Protein AF-A0AAN5D363-F1 (afdb_monomer)

pLDDT: mean 82.33, std 14.92, range [42.84, 94.81]

Foldseek 3Di:
DFPDWADDPPDDFKIWTWDFDPPQRFIKIFIWGDDDPDIDTPDPDIDGPDDSPCQQVVDPDPVCSSVHGDPVVVDDDPDDDDPPPDDD

Sequence (88 aa):
QVTLLQTVVGAHDLFDVTVQLQPGGGIFQTFVRGSGDDFSVVVPDVTRVNKYGRSADCTSNNEIRPLCYCKSNLMPTSSPSSASKSTK

Organism: NCBI:txid1317129

Structure (mmCIF, N/CA/C/O backbone):
data_AF-A0AAN5D363-F1
#
_entry.id   AF-A0AAN5D363-F1
#
loop_
_atom_site.group_PDB
_atom_site.id
_atom_site.type_symbol
_atom_site.label_atom_id
_atom_site.label_alt_id
_atom_site.label_comp_id
_atom_site.label_asym_id
_atom_site.label_entity_id
_atom_site.label_seq_id
_atom_site.pdbx_PDB_ins_code
_atom_site.Cartn_x
_atom_site.Cartn_y
_atom_site.Cartn_z
_atom_site.occupancy
_atom_site.B_iso_or_equiv
_atom_site.auth_seq_id
_atom_site.auth_comp_id
_atom_site.auth_asym_id
_atom_site.auth_atom_id
_atom_site.pdbx_PDB_model_num
ATOM 1 N N . GLN A 1 1 ? 10.673 4.484 8.518 1.00 55.56 1 GLN A N 1
ATOM 2 C CA . GLN A 1 1 ? 11.959 4.025 7.951 1.00 55.56 1 GLN A CA 1
ATOM 3 C C . GLN A 1 1 ? 11.640 3.267 6.671 1.00 55.56 1 GLN A C 1
ATOM 5 O O . GLN A 1 1 ? 10.644 2.550 6.653 1.00 55.56 1 GLN A O 1
ATOM 10 N N . VAL A 1 2 ? 12.416 3.466 5.603 1.00 63.94 2 VAL A N 1
ATOM 11 C CA . VAL A 1 2 ? 12.356 2.585 4.426 1.00 63.94 2 VAL A CA 1
ATOM 12 C C . VAL A 1 2 ? 13.132 1.333 4.796 1.00 63.94 2 VAL A C 1
ATOM 14 O O . VAL A 1 2 ? 14.263 1.438 5.265 1.00 63.94 2 VAL A O 1
ATOM 17 N N . THR A 1 3 ? 12.500 0.174 4.669 1.00 72.12 3 THR A N 1
ATOM 18 C CA . THR A 1 3 ? 13.076 -1.078 5.168 1.00 72.12 3 THR A CA 1
ATOM 19 C C . THR A 1 3 ? 13.753 -1.855 4.044 1.00 72.12 3 THR A C 1
ATOM 21 O O . THR A 1 3 ? 14.705 -2.583 4.312 1.00 72.12 3 THR A O 1
ATOM 24 N N . LEU A 1 4 ? 13.318 -1.680 2.790 1.00 79.06 4 LEU A N 1
ATOM 25 C CA . LEU A 1 4 ? 13.937 -2.329 1.638 1.00 79.06 4 LEU A CA 1
ATOM 26 C C . LEU A 1 4 ? 13.636 -1.579 0.332 1.00 79.06 4 LEU A C 1
ATOM 28 O O . LEU A 1 4 ? 12.506 -1.144 0.115 1.00 79.06 4 LEU A O 1
ATOM 32 N N . LEU A 1 5 ? 14.641 -1.479 -0.539 1.00 79.19 5 LEU A N 1
ATOM 33 C CA . LEU A 1 5 ? 14.514 -1.038 -1.928 1.00 79.19 5 LEU A CA 1
ATOM 34 C C . LEU A 1 5 ? 15.140 -2.109 -2.825 1.00 79.19 5 LEU A C 1
ATOM 36 O O . LEU A 1 5 ? 16.285 -2.504 -2.601 1.00 79.19 5 LEU A O 1
ATOM 40 N N . GLN A 1 6 ? 14.390 -2.597 -3.809 1.00 82.94 6 GLN A N 1
ATOM 41 C CA . GLN A 1 6 ? 14.834 -3.624 -4.752 1.00 82.94 6 GLN A CA 1
ATOM 42 C C . GLN A 1 6 ? 14.675 -3.113 -6.182 1.00 82.94 6 GLN A C 1
ATOM 44 O O . GLN A 1 6 ? 13.661 -2.511 -6.528 1.00 82.94 6 GLN A O 1
ATOM 49 N N . THR A 1 7 ? 15.674 -3.348 -7.027 1.00 81.75 7 THR A N 1
ATOM 50 C CA . THR A 1 7 ? 15.566 -3.080 -8.463 1.00 81.75 7 THR A CA 1
ATOM 51 C C . THR A 1 7 ? 14.699 -4.144 -9.124 1.00 81.75 7 THR A C 1
ATOM 53 O O . THR A 1 7 ? 14.835 -5.337 -8.843 1.00 81.75 7 THR A O 1
ATOM 56 N N . VAL A 1 8 ? 13.808 -3.729 -10.023 1.00 82.88 8 VAL A 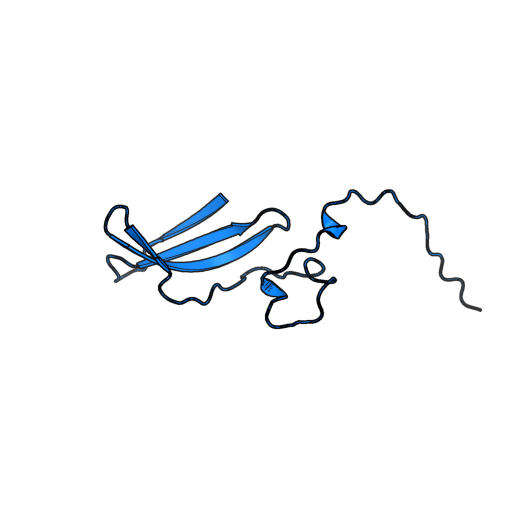N 1
ATOM 57 C CA . VAL A 1 8 ? 13.004 -4.674 -10.802 1.00 82.88 8 VAL A CA 1
ATOM 58 C C . VAL A 1 8 ? 13.824 -5.165 -11.995 1.00 82.88 8 VAL A C 1
ATOM 60 O O . VAL A 1 8 ? 14.288 -4.378 -12.818 1.00 82.88 8 VAL A O 1
ATOM 63 N N . VAL A 1 9 ? 14.019 -6.483 -12.096 1.00 82.94 9 VAL A N 1
ATOM 64 C CA . VAL A 1 9 ? 14.802 -7.095 -13.182 1.00 82.94 9 VAL A CA 1
ATOM 65 C C . VAL A 1 9 ? 14.174 -6.755 -14.536 1.00 82.94 9 VAL A C 1
ATOM 67 O O . VAL A 1 9 ? 12.992 -7.005 -14.757 1.00 82.94 9 VAL A O 1
ATOM 70 N N . GLY A 1 10 ? 14.977 -6.203 -15.448 1.00 82.88 10 GLY A N 1
ATOM 71 C CA . GLY A 1 10 ? 14.523 -5.798 -16.783 1.00 82.88 10 GLY A CA 1
ATOM 72 C C . GLY A 1 10 ? 13.916 -4.392 -16.860 1.00 82.88 10 GLY A C 1
ATOM 73 O O . GLY A 1 10 ? 13.459 -4.006 -17.932 1.00 82.88 10 GLY A O 1
ATOM 74 N N . ALA A 1 11 ? 13.936 -3.618 -15.771 1.00 81.88 11 ALA A N 1
ATOM 75 C CA . ALA A 1 11 ? 13.537 -2.214 -15.758 1.00 81.88 11 ALA A CA 1
ATOM 76 C C . ALA A 1 11 ? 14.676 -1.330 -15.226 1.00 81.88 11 ALA A C 1
ATOM 78 O O . ALA A 1 11 ? 15.293 -1.635 -14.207 1.00 81.88 11 ALA A O 1
ATOM 79 N N . HIS A 1 12 ? 14.974 -0.238 -15.933 1.00 79.25 12 HIS A N 1
ATOM 80 C CA . HIS A 1 12 ? 16.123 0.626 -15.632 1.00 79.25 12 HIS A CA 1
ATOM 81 C C . HIS A 1 12 ? 15.810 1.753 -14.638 1.00 79.25 12 HIS A C 1
ATOM 83 O O . HIS A 1 12 ? 16.731 2.344 -14.083 1.00 79.25 12 HIS A O 1
ATOM 89 N N . ASP A 1 13 ? 14.531 2.025 -14.394 1.00 88.81 13 ASP A N 1
ATOM 90 C CA . ASP A 1 13 ? 14.033 3.138 -13.586 1.00 88.81 13 ASP A CA 1
ATOM 91 C C . ASP A 1 13 ? 12.950 2.708 -12.588 1.00 88.81 13 ASP A C 1
ATOM 93 O O . ASP A 1 13 ? 12.337 3.565 -11.964 1.00 88.81 13 ASP A O 1
ATOM 97 N N . LEU A 1 14 ? 12.691 1.403 -12.438 1.00 90.44 14 LEU A N 1
ATOM 98 C CA . LEU A 1 14 ? 11.612 0.866 -11.610 1.00 90.44 14 LEU A CA 1
ATOM 99 C C . LEU A 1 14 ? 12.161 0.166 -10.367 1.00 90.44 14 LEU A C 1
ATOM 101 O O . LEU A 1 14 ? 12.961 -0.772 -10.448 1.00 90.44 14 LEU A O 1
ATOM 105 N N . PHE A 1 15 ? 11.652 0.585 -9.217 1.00 89.94 15 PHE A N 1
ATOM 106 C CA . PHE A 1 15 ? 12.052 0.090 -7.911 1.00 89.94 15 PHE A CA 1
ATOM 107 C C . PHE A 1 15 ? 10.839 -0.435 -7.155 1.00 89.94 15 PHE A C 1
ATOM 109 O O . PHE A 1 15 ? 9.789 0.207 -7.125 1.00 89.94 15 PHE A O 1
ATOM 116 N N . ASP A 1 16 ? 11.000 -1.588 -6.523 1.00 91.25 16 ASP A N 1
ATOM 117 C CA . ASP A 1 16 ? 10.074 -2.120 -5.536 1.00 91.25 16 ASP A CA 1
ATOM 118 C C . ASP A 1 16 ? 10.501 -1.625 -4.152 1.00 91.25 16 ASP A C 1
ATOM 120 O O . ASP A 1 16 ? 11.628 -1.860 -3.701 1.00 91.25 16 ASP A O 1
ATOM 124 N N . VAL A 1 17 ? 9.622 -0.870 -3.503 1.00 91.12 17 VAL A N 1
ATOM 125 C CA . VAL A 1 17 ? 9.907 -0.188 -2.245 1.00 91.12 17 VAL A CA 1
ATOM 126 C C . VAL A 1 17 ? 9.001 -0.743 -1.164 1.00 91.12 17 VAL A C 1
ATOM 128 O O . VAL A 1 17 ? 7.778 -0.646 -1.246 1.00 91.12 17 VAL A O 1
ATOM 131 N N . THR A 1 18 ? 9.618 -1.254 -0.099 1.00 93.50 18 THR A N 1
ATOM 132 C CA . THR A 1 18 ? 8.923 -1.675 1.116 1.00 93.50 18 THR A CA 1
ATOM 133 C C . THR A 1 18 ? 9.232 -0.722 2.266 1.00 93.50 18 THR A C 1
ATOM 135 O O . THR A 1 18 ? 10.386 -0.523 2.663 1.00 93.50 18 THR A O 1
ATOM 138 N N . VAL A 1 19 ? 8.179 -0.158 2.853 1.00 91.94 19 VAL A N 1
ATOM 139 C CA . VAL A 1 19 ? 8.260 0.748 3.999 1.00 91.94 19 VAL A CA 1
ATOM 140 C C . VAL A 1 19 ? 7.560 0.154 5.208 1.00 91.94 19 VAL A C 1
ATOM 142 O O . VAL A 1 19 ? 6.457 -0.385 5.113 1.00 91.94 19 VAL A O 1
ATOM 145 N N . GLN A 1 20 ? 8.189 0.294 6.371 1.00 93.38 20 GLN A N 1
ATOM 146 C CA . GLN A 1 20 ? 7.558 -0.007 7.646 1.00 93.38 20 GLN A CA 1
ATOM 147 C C . GLN A 1 20 ? 7.191 1.297 8.354 1.00 93.38 20 GLN A C 1
ATOM 149 O O . GLN A 1 20 ? 8.047 2.142 8.651 1.00 93.38 20 GLN A O 1
ATOM 154 N N . LEU A 1 21 ? 5.899 1.455 8.633 1.00 91.06 21 LEU A N 1
ATOM 155 C CA . LEU A 1 21 ? 5.363 2.621 9.318 1.00 91.06 21 LEU A CA 1
ATOM 156 C C . LEU A 1 21 ? 5.388 2.440 10.833 1.00 91.06 21 LEU A C 1
ATOM 158 O O . LEU A 1 21 ? 5.158 1.355 11.375 1.00 91.06 21 LEU A O 1
ATOM 162 N N . GLN A 1 22 ? 5.629 3.552 11.513 1.00 89.12 22 GLN A N 1
ATOM 163 C CA . GLN A 1 22 ? 5.460 3.697 12.949 1.00 89.12 22 GLN A CA 1
ATOM 164 C C . GLN A 1 22 ? 4.486 4.854 13.187 1.00 89.12 22 GLN A C 1
ATOM 166 O O . GLN A 1 22 ? 4.612 5.882 12.519 1.00 89.12 22 GLN A O 1
ATOM 171 N N . PRO A 1 23 ? 3.532 4.721 14.119 1.00 88.81 23 PRO A N 1
ATOM 172 C CA . PRO A 1 23 ? 3.264 3.563 14.977 1.00 88.81 23 PRO A CA 1
ATOM 173 C C . PRO A 1 23 ? 2.558 2.407 14.240 1.00 88.81 23 PRO A C 1
ATOM 175 O O . PRO A 1 23 ? 2.051 2.561 13.134 1.00 88.81 23 PRO A O 1
ATOM 178 N N . GLY A 1 24 ? 2.517 1.227 14.863 1.00 87.38 24 GLY A N 1
ATOM 179 C CA . GLY A 1 24 ? 1.694 0.102 14.398 1.00 87.38 24 GLY A CA 1
ATOM 180 C C . GLY A 1 24 ? 2.357 -0.920 13.485 1.00 87.38 24 GLY A C 1
ATOM 181 O O . GLY A 1 24 ? 1.752 -1.958 13.230 1.00 87.38 24 GLY A O 1
ATOM 182 N N . GLY A 1 25 ? 3.583 -0.668 13.020 1.00 91.31 25 GLY A N 1
ATOM 183 C CA . GLY A 1 25 ? 4.382 -1.664 12.303 1.00 91.31 25 GLY A CA 1
ATOM 184 C C . GLY A 1 25 ? 3.751 -2.138 10.994 1.00 91.31 25 GLY A C 1
ATOM 185 O O . GLY A 1 25 ? 4.024 -3.255 10.560 1.00 91.31 25 GLY A O 1
ATOM 186 N N . GLY A 1 26 ? 2.873 -1.334 10.387 1.00 93.62 26 GLY A N 1
ATOM 187 C CA . GLY A 1 26 ? 2.304 -1.636 9.077 1.00 93.62 26 GLY A CA 1
ATOM 188 C C . GLY A 1 26 ? 3.413 -1.678 8.031 1.00 93.62 2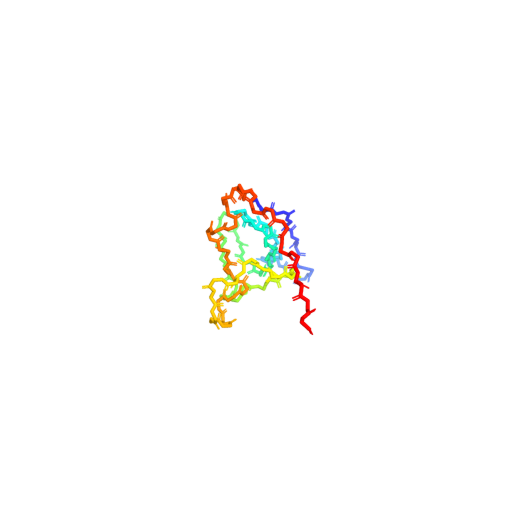6 GLY A C 1
ATOM 189 O O . GLY A 1 26 ? 4.219 -0.751 7.967 1.00 93.62 26 GLY A O 1
ATOM 190 N N . ILE A 1 27 ? 3.466 -2.757 7.256 1.00 94.62 27 ILE A N 1
ATOM 191 C CA . ILE A 1 27 ? 4.434 -2.940 6.177 1.00 94.62 27 ILE A CA 1
ATOM 192 C C . ILE A 1 27 ? 3.689 -2.737 4.868 1.00 94.62 27 ILE A C 1
ATOM 194 O O . ILE A 1 27 ? 2.674 -3.394 4.619 1.00 94.62 27 ILE A O 1
ATOM 198 N N . PHE A 1 28 ? 4.191 -1.818 4.060 1.00 93.31 28 PHE A N 1
ATOM 199 C CA . PHE A 1 28 ? 3.581 -1.401 2.813 1.00 93.31 28 PHE A CA 1
ATOM 200 C C . PHE A 1 28 ? 4.579 -1.523 1.677 1.00 93.31 28 PHE A C 1
ATOM 202 O O . PHE A 1 28 ? 5.756 -1.224 1.864 1.00 93.31 28 PHE A O 1
ATOM 209 N N . GLN A 1 29 ? 4.089 -1.939 0.520 1.00 92.88 29 GLN A N 1
ATOM 210 C CA . GLN A 1 29 ? 4.870 -2.162 -0.681 1.00 92.88 29 GLN A CA 1
ATOM 211 C C . GLN A 1 29 ? 4.266 -1.368 -1.839 1.00 92.88 29 GLN A C 1
ATOM 213 O O . GLN A 1 29 ? 3.041 -1.294 -1.976 1.00 92.88 29 GLN A O 1
ATOM 218 N N . THR A 1 30 ? 5.123 -0.750 -2.645 1.00 92.06 30 THR A N 1
ATOM 219 C CA . THR A 1 30 ? 4.731 -0.013 -3.849 1.00 92.06 30 THR A CA 1
ATOM 220 C C . THR A 1 30 ? 5.865 0.006 -4.863 1.00 92.06 30 THR A C 1
ATOM 222 O O . THR A 1 30 ? 7.032 -0.146 -4.507 1.00 92.06 30 THR A O 1
ATOM 225 N N . PHE A 1 31 ? 5.524 0.282 -6.119 1.00 91.75 31 PHE A N 1
ATOM 226 C CA . PHE A 1 31 ? 6.510 0.572 -7.149 1.00 91.75 31 PHE A CA 1
ATOM 227 C C . PHE A 1 31 ? 6.748 2.073 -7.277 1.00 91.75 31 PHE A C 1
ATOM 229 O O . PHE A 1 31 ? 5.811 2.878 -7.302 1.00 91.75 31 PHE A O 1
ATOM 236 N N . VAL A 1 32 ? 8.015 2.442 -7.398 1.00 91.56 32 VAL A N 1
ATOM 237 C CA . VAL A 1 32 ? 8.469 3.813 -7.608 1.00 91.56 32 VAL A CA 1
ATOM 238 C C . VAL A 1 32 ? 9.275 3.848 -8.896 1.00 91.56 32 VAL A C 1
ATOM 240 O O . VAL A 1 32 ? 10.118 2.981 -9.122 1.00 91.56 32 VAL A O 1
ATOM 243 N N . ARG A 1 33 ? 9.009 4.843 -9.741 1.00 91.12 33 ARG A N 1
ATOM 244 C CA . ARG A 1 33 ? 9.877 5.191 -10.860 1.00 91.12 33 ARG A CA 1
ATOM 245 C C . ARG A 1 33 ? 10.770 6.345 -10.469 1.00 91.12 33 ARG A C 1
ATOM 247 O O . ARG A 1 33 ? 10.279 7.314 -9.890 1.00 91.12 33 ARG A O 1
ATOM 254 N N . GLY A 1 34 ? 12.049 6.261 -10.797 1.00 86.69 34 GLY A N 1
ATOM 255 C CA . GLY A 1 34 ? 12.962 7.358 -10.526 1.00 86.69 34 GLY A CA 1
ATOM 256 C C . GLY A 1 34 ? 14.167 7.405 -11.444 1.00 86.69 34 GLY A C 1
ATOM 257 O O . GLY A 1 34 ? 14.625 6.387 -11.958 1.00 86.69 34 GLY A O 1
ATOM 258 N N . SER A 1 35 ? 14.671 8.620 -11.626 1.00 83.25 35 SER A N 1
ATOM 259 C CA . SER A 1 35 ? 15.892 8.924 -12.364 1.00 83.25 35 SER A CA 1
ATOM 260 C C . SER A 1 35 ? 16.641 10.024 -11.617 1.00 83.25 35 SER A C 1
ATOM 262 O O . SER A 1 35 ? 16.128 11.130 -11.472 1.00 83.25 35 SER A O 1
ATOM 264 N N . GLY A 1 36 ? 17.860 9.737 -11.156 1.00 82.75 36 GLY A N 1
ATOM 265 C CA . GLY A 1 36 ? 18.602 10.661 -10.294 1.00 82.75 36 GLY A CA 1
ATOM 266 C C . GLY A 1 36 ? 17.936 10.802 -8.922 1.00 82.75 36 GLY A C 1
ATOM 267 O O . GLY A 1 36 ? 17.690 9.793 -8.265 1.00 82.75 36 GLY A O 1
ATOM 268 N N . ASP A 1 37 ? 17.644 12.041 -8.519 1.00 83.50 37 ASP A N 1
ATOM 269 C CA . ASP A 1 37 ? 17.010 12.368 -7.231 1.00 83.50 37 ASP A CA 1
ATOM 270 C C . ASP A 1 37 ? 15.474 12.482 -7.315 1.00 83.50 37 ASP A C 1
ATOM 272 O O . ASP A 1 37 ? 14.802 12.635 -6.293 1.00 83.50 37 ASP A O 1
ATOM 276 N N . ASP A 1 38 ? 14.907 12.376 -8.520 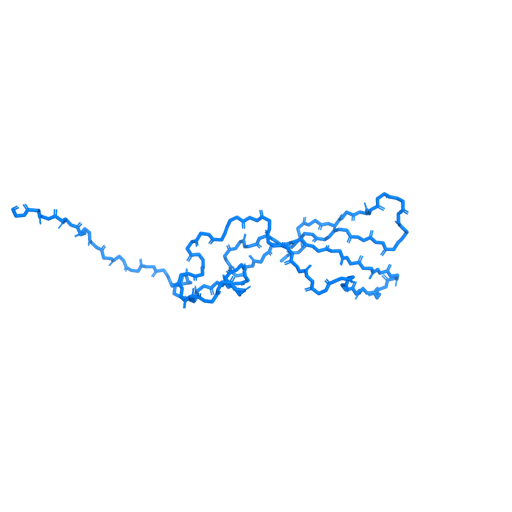1.00 87.12 38 ASP A N 1
ATOM 277 C CA . ASP A 1 38 ? 13.470 12.490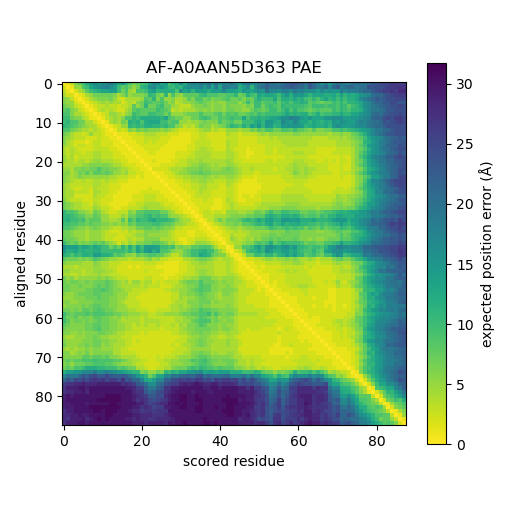 -8.750 1.00 87.12 38 ASP A CA 1
ATOM 278 C C . ASP A 1 38 ? 12.807 11.112 -8.722 1.00 87.12 38 ASP A C 1
ATOM 280 O O . ASP A 1 38 ? 13.074 10.254 -9.568 1.00 87.12 38 ASP A O 1
ATOM 284 N N . PHE A 1 39 ? 11.899 10.918 -7.763 1.00 86.94 39 PHE A N 1
ATOM 285 C CA . PHE A 1 39 ? 11.143 9.682 -7.570 1.00 86.94 39 PHE A CA 1
ATOM 286 C C . PHE A 1 39 ? 9.639 9.956 -7.558 1.00 86.94 39 PHE A C 1
ATOM 288 O O . PHE A 1 39 ? 9.157 10.881 -6.905 1.00 86.94 39 PHE A O 1
ATOM 295 N N . SER A 1 40 ? 8.875 9.109 -8.242 1.00 87.94 40 SER A N 1
ATOM 296 C CA . SER A 1 40 ? 7.416 9.176 -8.301 1.00 87.94 40 SER A CA 1
ATOM 297 C C . SER A 1 40 ? 6.804 7.791 -8.146 1.00 87.94 40 SER A C 1
ATOM 299 O O . SER A 1 40 ? 7.319 6.792 -8.647 1.00 87.94 40 SER A O 1
ATOM 301 N N . VAL A 1 41 ? 5.693 7.714 -7.423 1.00 86.81 41 VAL A N 1
ATOM 302 C CA . VAL A 1 41 ? 4.959 6.459 -7.265 1.00 86.81 41 VAL A CA 1
ATOM 303 C C . VAL A 1 41 ? 4.286 6.114 -8.599 1.00 86.81 41 VAL A C 1
ATOM 305 O O . VAL A 1 41 ? 3.603 6.950 -9.184 1.00 86.81 41 VAL A O 1
ATOM 308 N N . VAL A 1 42 ? 4.483 4.885 -9.088 1.00 82.38 42 VAL A N 1
ATOM 309 C CA . VAL A 1 42 ? 4.013 4.456 -10.422 1.00 82.38 42 VAL A CA 1
ATOM 310 C C . VAL A 1 42 ? 2.497 4.291 -10.481 1.00 82.38 42 VAL A C 1
ATOM 312 O O . VAL A 1 42 ? 1.888 4.547 -11.517 1.00 82.38 42 VAL A O 1
ATOM 315 N N . VAL A 1 43 ? 1.893 3.858 -9.374 1.00 71.19 43 VAL A N 1
ATOM 316 C CA . VAL A 1 43 ? 0.450 3.647 -9.220 1.00 71.19 43 VAL A CA 1
ATOM 317 C C . VAL A 1 43 ? 0.063 4.165 -7.837 1.00 71.19 43 VAL A C 1
ATOM 319 O O . VAL A 1 43 ? 0.750 3.815 -6.883 1.00 71.19 43 VAL A O 1
ATOM 322 N N . PRO A 1 44 ? -1.018 4.947 -7.669 1.00 67.38 44 PRO A N 1
ATOM 323 C CA . PRO A 1 44 ? -1.432 5.433 -6.346 1.00 67.38 44 PRO A CA 1
ATOM 324 C C . PRO A 1 44 ? -1.779 4.312 -5.344 1.00 67.38 44 PRO A C 1
ATOM 326 O O . PRO A 1 44 ? -2.025 4.595 -4.172 1.00 67.38 44 PRO A O 1
ATOM 329 N N . ASP A 1 45 ? -1.776 3.053 -5.783 1.00 73.69 45 ASP A N 1
A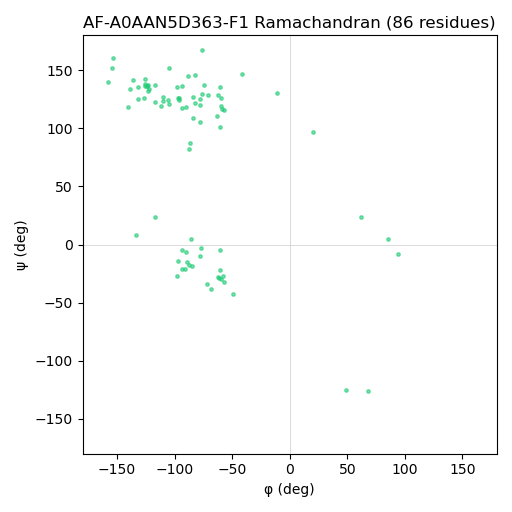TOM 330 C CA . ASP A 1 45 ? -2.069 1.888 -4.967 1.00 73.69 45 ASP A CA 1
ATOM 331 C C . ASP A 1 45 ? -0.836 1.417 -4.195 1.00 73.69 45 ASP A C 1
ATOM 333 O O . ASP A 1 45 ? 0.102 0.825 -4.730 1.00 73.69 45 ASP A O 1
ATOM 337 N N . VAL A 1 46 ? -0.883 1.641 -2.885 1.00 87.06 46 VAL A N 1
ATOM 338 C CA . VAL A 1 46 ? 0.070 1.091 -1.925 1.00 87.06 46 VAL A CA 1
ATOM 339 C C . VAL A 1 46 ? -0.535 -0.168 -1.307 1.00 87.06 46 VAL A C 1
ATOM 341 O O . VAL A 1 46 ? -1.628 -0.137 -0.741 1.00 87.06 46 VAL A O 1
ATOM 344 N N . THR A 1 47 ? 0.187 -1.286 -1.363 1.00 90.38 47 THR A N 1
ATOM 345 C CA . THR A 1 47 ? -0.298 -2.570 -0.840 1.00 90.38 47 THR A CA 1
ATOM 346 C C . THR A 1 47 ? 0.219 -2.794 0.572 1.00 90.38 47 THR A C 1
ATOM 348 O O . THR A 1 47 ? 1.426 -2.815 0.803 1.00 90.38 47 THR A O 1
ATOM 351 N N . ARG A 1 48 ? -0.676 -3.024 1.538 1.00 92.44 48 ARG A N 1
ATOM 352 C CA . ARG A 1 48 ? -0.271 -3.510 2.862 1.00 92.44 48 ARG A CA 1
ATOM 353 C C . ARG A 1 48 ? 0.022 -5.009 2.811 1.00 92.44 48 ARG A C 1
ATOM 355 O O . ARG A 1 48 ? -0.880 -5.795 2.535 1.00 92.44 48 ARG A O 1
ATOM 362 N N . VAL A 1 49 ? 1.249 -5.410 3.139 1.00 93.69 49 VAL A N 1
ATOM 363 C CA . VAL A 1 49 ? 1.693 -6.815 3.037 1.00 93.69 49 VAL A CA 1
ATOM 364 C C . VAL A 1 49 ? 1.525 -7.607 4.335 1.00 93.69 49 VAL A C 1
ATOM 366 O O . VAL A 1 49 ? 1.457 -8.834 4.307 1.00 93.69 49 VAL A O 1
ATOM 369 N N . ASN A 1 50 ? 1.424 -6.937 5.489 1.00 94.12 50 ASN A N 1
ATOM 370 C CA . ASN A 1 50 ? 1.179 -7.596 6.773 1.00 94.12 50 ASN A CA 1
ATOM 371 C C . ASN A 1 50 ? -0.260 -7.406 7.275 1.00 94.12 50 ASN A C 1
ATOM 373 O O . ASN A 1 50 ? -0.919 -6.400 7.016 1.00 94.12 50 ASN A O 1
ATOM 377 N N . LYS A 1 51 ? -0.756 -8.369 8.061 1.00 91.19 51 LYS A N 1
ATOM 378 C CA . LYS A 1 51 ? -2.087 -8.270 8.678 1.00 91.19 51 LYS A CA 1
ATOM 379 C C . LYS A 1 51 ? -2.164 -7.045 9.595 1.00 91.19 51 LYS A C 1
ATOM 381 O O . LYS A 1 51 ? -1.268 -6.815 10.403 1.00 91.19 51 LYS A O 1
ATOM 386 N N . TYR A 1 52 ? -3.263 -6.297 9.509 1.00 89.88 52 TYR A N 1
ATOM 387 C CA . TYR A 1 52 ? -3.489 -5.124 10.358 1.00 89.88 52 TYR A CA 1
ATOM 388 C C . TYR A 1 52 ? -4.164 -5.440 11.697 1.00 89.88 52 TYR A C 1
ATOM 390 O O . TYR A 1 52 ? -4.082 -4.636 12.619 1.00 89.88 52 TYR A O 1
ATOM 398 N N . GLY A 1 53 ? -4.804 -6.606 11.839 1.00 90.12 53 GLY A N 1
ATOM 399 C CA . GLY A 1 53 ? -5.406 -7.053 13.099 1.00 90.12 53 GLY A CA 1
ATOM 400 C C . GLY A 1 53 ? -6.280 -5.975 13.750 1.00 90.12 53 GLY A C 1
ATOM 401 O O . GLY A 1 53 ? -7.169 -5.421 13.109 1.00 90.12 53 GLY A O 1
ATOM 402 N N . ARG A 1 54 ? -5.975 -5.650 15.012 1.00 91.94 54 ARG A N 1
ATOM 403 C CA . ARG A 1 54 ? -6.689 -4.636 15.807 1.00 91.94 54 ARG A CA 1
ATOM 404 C C . ARG A 1 54 ? -6.187 -3.201 15.607 1.00 91.94 54 ARG A C 1
ATOM 406 O O . ARG A 1 54 ? -6.636 -2.280 16.288 1.00 91.94 54 ARG A O 1
ATOM 413 N N . SER A 1 55 ? -5.245 -2.974 14.685 1.00 93.06 55 SER A N 1
ATOM 414 C CA . SER A 1 55 ? -4.701 -1.636 14.419 1.00 93.06 55 SER A CA 1
ATOM 415 C C . SER A 1 55 ? -5.771 -0.644 13.971 1.00 93.06 55 SER A C 1
ATOM 417 O O . SER A 1 55 ? -5.622 0.531 14.267 1.00 93.06 55 SER A O 1
ATOM 419 N N . ALA A 1 56 ? -6.840 -1.097 13.312 1.00 94.38 56 ALA A N 1
ATOM 420 C CA . ALA A 1 56 ? -7.875 -0.247 12.721 1.00 94.38 56 ALA A CA 1
ATOM 421 C C . ALA A 1 56 ? -9.276 -0.449 13.343 1.00 94.38 56 ALA A C 1
ATOM 423 O O . ALA A 1 56 ? -10.281 -0.151 12.703 1.00 94.38 56 ALA A O 1
ATOM 424 N N . ASP A 1 57 ? -9.373 -0.947 14.582 1.00 94.62 57 ASP A N 1
ATOM 425 C CA . ASP A 1 57 ? -10.659 -1.236 15.256 1.00 94.62 57 ASP A CA 1
ATOM 426 C C . ASP A 1 57 ? -11.568 -0.003 15.432 1.00 94.62 57 ASP A C 1
ATOM 428 O O . ASP A 1 57 ? -12.782 -0.132 15.547 1.00 94.62 57 ASP A O 1
ATOM 432 N N . CYS A 1 58 ? -10.991 1.195 15.411 1.00 94.31 58 CYS A N 1
ATOM 433 C CA . CYS A 1 58 ? -11.677 2.481 15.524 1.00 94.31 58 CYS A CA 1
ATOM 434 C C . CYS A 1 58 ? -12.386 2.935 14.237 1.00 94.31 58 CYS A C 1
ATOM 436 O O . CYS A 1 58 ? -1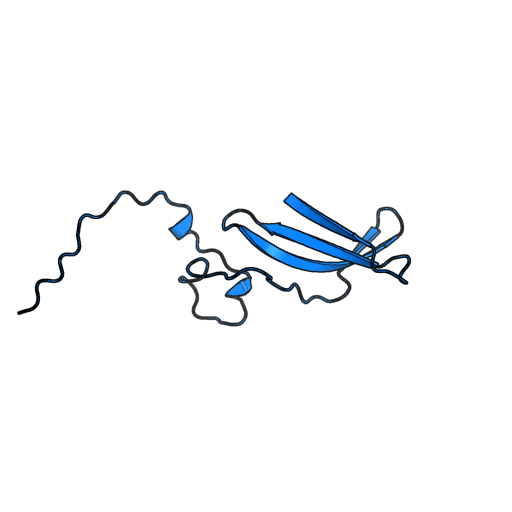3.008 3.995 14.246 1.00 94.31 58 CYS A O 1
ATOM 438 N N . THR A 1 59 ? -12.290 2.192 13.130 1.00 94.38 59 THR A N 1
ATOM 439 C CA . THR A 1 59 ? -12.979 2.525 11.875 1.00 94.38 59 THR A CA 1
ATOM 440 C C . THR A 1 59 ? -13.708 1.319 11.296 1.00 94.38 59 THR A C 1
ATOM 442 O O . THR A 1 59 ? -13.162 0.221 11.213 1.00 94.38 59 THR A O 1
ATOM 445 N N . SER A 1 60 ? -14.946 1.519 10.851 1.00 94.81 60 SER A N 1
ATOM 446 C CA . SER A 1 60 ? -15.721 0.532 10.090 1.00 94.81 60 SER A CA 1
ATOM 447 C C . SER A 1 60 ? -15.526 0.656 8.574 1.00 94.81 60 SER A C 1
ATOM 449 O O . SER A 1 60 ? -16.018 -0.192 7.833 1.00 94.81 60 SER A O 1
ATOM 451 N N . ASN A 1 61 ? -14.809 1.680 8.094 1.00 94.62 61 ASN A N 1
ATOM 452 C CA . ASN A 1 61 ? -14.579 1.881 6.666 1.00 94.62 61 ASN A CA 1
ATOM 453 C C . ASN A 1 61 ? -13.486 0.928 6.155 1.00 94.62 61 ASN A C 1
ATOM 455 O O . ASN A 1 61 ? -12.295 1.143 6.382 1.00 94.62 61 ASN A O 1
ATOM 459 N N . ASN A 1 62 ? -13.912 -0.107 5.431 1.00 89.94 62 ASN A N 1
ATOM 460 C CA . ASN A 1 62 ? -13.040 -1.157 4.910 1.00 89.94 62 ASN A CA 1
ATOM 461 C C . ASN A 1 62 ? -11.983 -0.666 3.914 1.00 89.94 62 ASN A C 1
ATOM 463 O O . ASN A 1 62 ? -10.916 -1.272 3.860 1.00 89.94 62 ASN A O 1
ATOM 467 N N . GLU A 1 63 ? -12.235 0.423 3.186 1.00 89.19 63 GLU A N 1
ATOM 468 C CA . GLU A 1 63 ? -11.296 0.967 2.196 1.00 89.19 63 GLU A CA 1
ATOM 469 C C . GLU A 1 63 ? -10.042 1.539 2.869 1.00 89.19 63 GLU A C 1
ATOM 471 O O . GLU A 1 63 ? -8.927 1.340 2.397 1.00 89.19 63 GLU A O 1
ATOM 476 N N . ILE A 1 64 ? -10.203 2.185 4.028 1.00 90.50 64 ILE A N 1
ATOM 477 C CA . ILE A 1 64 ? -9.091 2.825 4.750 1.00 90.50 64 ILE A CA 1
ATOM 478 C C . ILE A 1 64 ? -8.506 1.954 5.865 1.00 90.50 64 ILE A C 1
ATOM 480 O O . ILE A 1 64 ? -7.414 2.239 6.355 1.00 90.50 64 ILE A O 1
ATOM 484 N N . ARG A 1 65 ? -9.192 0.880 6.283 1.00 91.81 65 ARG A N 1
ATOM 485 C CA . ARG A 1 65 ? -8.729 -0.028 7.354 1.00 91.81 65 ARG A CA 1
ATOM 486 C C . ARG A 1 65 ? -7.280 -0.504 7.180 1.00 91.81 65 ARG A C 1
ATOM 488 O O . ARG A 1 65 ? -6.558 -0.490 8.178 1.00 91.81 65 ARG A O 1
ATOM 495 N N . PRO A 1 66 ? -6.806 -0.878 5.975 1.00 91.00 66 PRO A N 1
ATOM 496 C CA . PRO A 1 66 ? -5.408 -1.255 5.782 1.00 91.00 66 PRO A CA 1
ATOM 497 C C . PRO A 1 66 ? -4.427 -0.121 6.104 1.00 91.00 66 PRO A C 1
ATOM 499 O O . PRO A 1 66 ? -3.315 -0.396 6.537 1.00 91.00 66 PRO A O 1
ATOM 502 N N . LEU A 1 67 ? -4.824 1.139 5.951 1.00 90.94 67 LEU A N 1
ATOM 503 C CA . LEU A 1 67 ? -3.972 2.312 6.167 1.00 90.94 67 LEU A CA 1
ATOM 504 C C . LEU A 1 67 ? -4.044 2.841 7.608 1.00 90.94 67 LEU A C 1
ATOM 506 O O . LEU A 1 67 ? -3.143 3.543 8.063 1.00 90.94 67 LEU A O 1
ATOM 510 N N . CYS A 1 68 ? -5.104 2.516 8.346 1.00 92.19 68 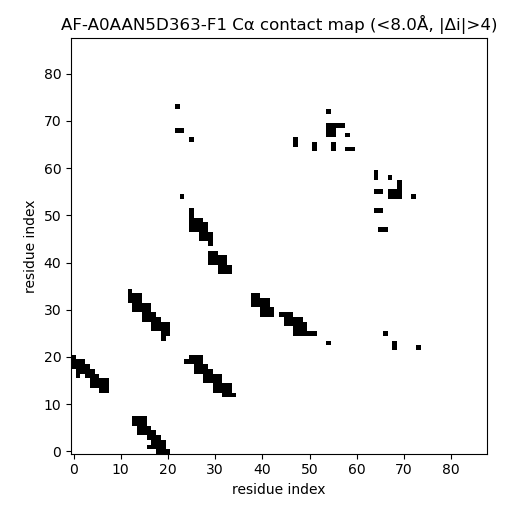CYS A N 1
ATOM 511 C CA . CYS A 1 68 ? -5.368 3.117 9.647 1.00 92.19 68 CYS A CA 1
AT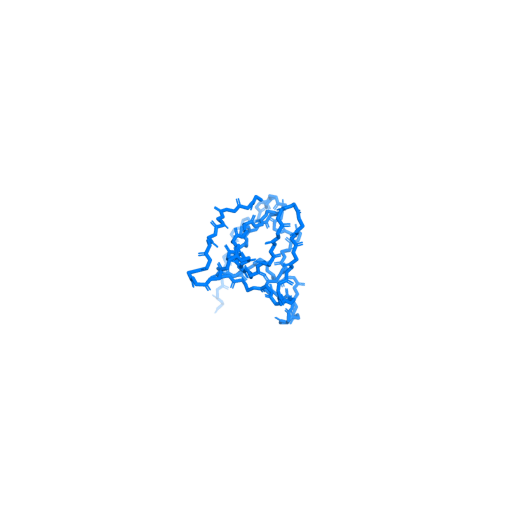OM 512 C C . CYS A 1 68 ? -4.588 2.480 10.809 1.00 92.19 68 CYS A C 1
ATOM 514 O O . CYS A 1 68 ? -4.403 1.262 10.902 1.00 92.19 68 CYS A O 1
ATOM 516 N N . TYR A 1 69 ? -4.231 3.340 11.767 1.00 94.50 69 TYR A N 1
ATOM 517 C CA . TYR A 1 69 ? -3.794 2.960 13.104 1.00 94.50 69 TYR A CA 1
ATOM 518 C C . TYR A 1 69 ? -4.532 3.793 14.160 1.00 94.50 69 TYR A C 1
ATOM 520 O O . TYR A 1 69 ? -4.528 5.024 14.120 1.00 94.50 69 TYR A O 1
ATOM 528 N N . CYS A 1 70 ? -5.181 3.130 15.113 1.00 94.06 70 CYS A N 1
ATOM 529 C CA . CYS A 1 70 ? -5.997 3.784 16.124 1.00 94.06 70 CYS A CA 1
ATOM 530 C C . CYS A 1 70 ? -5.144 4.450 17.196 1.00 94.06 70 CYS A C 1
ATOM 532 O O . CYS A 1 70 ? -4.305 3.813 17.829 1.00 94.06 70 CYS A O 1
ATOM 534 N N . LYS A 1 71 ? -5.434 5.726 17.469 1.00 93.75 71 LYS A N 1
ATOM 535 C CA . LYS A 1 71 ? -4.757 6.511 18.513 1.00 93.75 71 LYS A CA 1
ATOM 536 C C . LYS A 1 71 ? -4.864 5.876 19.903 1.00 93.75 71 LYS A C 1
ATOM 538 O O . LYS A 1 71 ? -3.923 5.983 20.678 1.00 93.75 71 LYS A O 1
ATOM 543 N N . SER A 1 72 ? -5.963 5.180 20.207 1.00 93.00 72 SER A N 1
ATOM 544 C CA . SER A 1 72 ? -6.145 4.455 21.475 1.00 93.00 72 SER A CA 1
ATOM 545 C C . SER A 1 72 ? -5.065 3.402 21.729 1.00 93.00 72 SER A C 1
ATOM 547 O O . SER A 1 72 ? -4.757 3.122 22.880 1.00 93.00 72 SER A O 1
ATOM 549 N N . ASN A 1 73 ? -4.453 2.858 20.673 1.00 91.50 73 ASN A N 1
ATOM 550 C CA . ASN A 1 73 ? -3.384 1.866 20.781 1.00 91.50 73 ASN A CA 1
ATOM 551 C C . ASN A 1 73 ? -2.023 2.494 21.143 1.00 91.50 73 ASN A C 1
ATOM 553 O O . ASN A 1 73 ? -1.078 1.763 21.422 1.00 91.50 73 ASN A O 1
ATOM 557 N N . LEU A 1 74 ? -1.909 3.830 21.124 1.00 90.00 74 LEU A N 1
ATOM 558 C CA . LEU A 1 74 ? -0.702 4.565 21.530 1.00 90.00 74 LEU A CA 1
ATOM 559 C C . LEU A 1 74 ? -0.631 4.816 23.030 1.00 90.00 74 LEU A C 1
ATOM 561 O O . LEU A 1 74 ? 0.432 5.157 23.542 1.00 90.00 74 LEU A O 1
ATOM 565 N N . MET A 1 75 ? -1.760 4.703 23.723 1.00 86.00 75 MET A N 1
ATOM 566 C CA . MET A 1 75 ? -1.800 4.905 25.160 1.00 86.00 75 MET A CA 1
ATOM 567 C C . MET A 1 75 ? -1.408 3.589 25.837 1.00 86.00 75 MET A C 1
ATOM 569 O O . MET A 1 75 ? -2.015 2.558 25.531 1.00 86.00 75 MET A O 1
ATOM 573 N N . PRO A 1 76 ? -0.422 3.579 26.752 1.00 64.12 76 PRO A N 1
ATOM 574 C CA . PRO A 1 76 ? -0.192 2.415 27.588 1.00 64.12 76 PRO A CA 1
ATOM 575 C C . PRO A 1 76 ? -1.478 2.167 28.373 1.00 64.12 76 PRO A C 1
ATOM 577 O O . PRO A 1 76 ? -1.952 3.041 29.097 1.00 64.12 76 PRO A O 1
ATOM 580 N N . THR A 1 77 ? -2.079 0.996 28.183 1.00 59.16 77 THR A N 1
ATOM 581 C CA . THR A 1 77 ? -3.235 0.576 28.967 1.00 59.16 77 THR A CA 1
ATOM 582 C C . THR A 1 77 ? -2.806 0.531 30.427 1.00 59.16 77 THR A C 1
ATOM 584 O O . THR A 1 77 ? -2.164 -0.429 30.852 1.00 59.16 77 THR A O 1
ATOM 587 N N . SER A 1 78 ? -3.154 1.548 31.212 1.00 54.16 78 SER A N 1
ATOM 588 C CA . SER A 1 78 ? -3.398 1.307 32.623 1.00 54.16 78 SER A CA 1
ATOM 589 C C . SER A 1 78 ? -4.502 0.251 32.673 1.00 54.16 78 SER A C 1
ATOM 591 O O . SER A 1 78 ? -5.586 0.415 32.113 1.00 54.16 78 SER A O 1
ATOM 593 N N . SER A 1 79 ? -4.146 -0.904 33.217 1.00 49.25 79 SER A N 1
ATOM 594 C CA . SER A 1 79 ? -4.962 -2.105 33.327 1.00 49.25 79 SER A CA 1
ATOM 595 C C . SER A 1 79 ? -6.416 -1.808 33.711 1.00 49.25 79 SER A C 1
ATOM 597 O O . SER A 1 79 ? -6.659 -1.001 34.609 1.00 49.25 79 SER A O 1
ATOM 599 N N . PRO A 1 80 ? -7.364 -2.611 33.208 1.00 47.75 80 PRO A N 1
ATOM 600 C CA . PRO A 1 80 ? -8.400 -3.140 34.074 1.00 47.75 80 PRO A CA 1
ATOM 601 C C . PRO A 1 80 ? -8.229 -4.654 34.226 1.00 47.75 80 PRO A C 1
ATOM 603 O O . PRO A 1 80 ? -8.274 -5.418 33.265 1.00 47.75 80 PRO A O 1
ATOM 606 N N . SER A 1 81 ? -8.011 -5.035 35.486 1.00 50.56 81 SER A N 1
ATOM 607 C CA . SER A 1 81 ? -8.460 -6.262 36.148 1.00 50.56 81 SER A CA 1
ATOM 608 C C . SER A 1 81 ? -9.496 -7.091 35.372 1.00 50.56 81 SER A C 1
ATOM 610 O O . SER A 1 81 ? -10.531 -6.576 34.956 1.00 50.56 81 SER A O 1
ATOM 612 N N . SER A 1 82 ? -9.218 -8.391 35.252 1.00 52.06 82 SER A N 1
ATOM 613 C CA . SER A 1 82 ? -10.169 -9.509 35.294 1.00 52.06 82 SER A CA 1
ATOM 614 C C . SER A 1 82 ? -11.644 -9.186 35.011 1.00 52.06 82 SER A C 1
ATOM 616 O O . SER A 1 82 ? -12.413 -8.900 35.926 1.00 52.06 82 SER A O 1
ATOM 618 N N . ALA A 1 83 ? -12.091 -9.388 33.772 1.00 47.66 83 ALA A N 1
ATOM 619 C CA . ALA A 1 83 ? -13.500 -9.669 33.509 1.00 47.66 83 ALA A CA 1
ATOM 620 C C . ALA A 1 83 ? -13.730 -11.185 33.621 1.00 47.66 83 ALA A C 1
ATOM 622 O O . ALA A 1 83 ? -13.732 -11.915 32.632 1.00 47.66 83 ALA A O 1
ATOM 623 N N . SER A 1 84 ? -13.896 -11.653 34.861 1.00 46.69 84 SER A N 1
ATOM 624 C CA . SER A 1 84 ? -14.507 -12.948 35.154 1.00 46.69 84 SER A CA 1
ATOM 625 C C . SER A 1 84 ? -15.952 -12.909 34.657 1.00 46.69 84 SER A C 1
ATOM 627 O O . SER A 1 84 ? -16.777 -12.166 35.192 1.00 46.69 84 SER A O 1
ATOM 629 N N . LYS A 1 85 ? -16.272 -13.662 33.602 1.00 42.84 85 LYS A N 1
ATOM 630 C CA . LYS A 1 85 ? -17.658 -13.826 33.156 1.00 42.84 85 LYS A CA 1
ATOM 631 C C . LYS A 1 85 ? -18.277 -14.980 33.945 1.00 42.84 85 LYS A C 1
ATOM 633 O O . LYS A 1 85 ? -18.225 -16.132 33.527 1.00 42.84 85 LYS A O 1
ATOM 638 N N . SER A 1 86 ? -18.826 -14.642 35.113 1.00 48.94 86 SER A N 1
ATOM 639 C CA . SER A 1 86 ? -19.745 -15.494 35.873 1.00 48.94 86 SER A CA 1
ATOM 640 C C . SER A 1 86 ? -20.961 -15.794 34.996 1.00 48.94 86 SER A C 1
ATOM 642 O O . SER A 1 86 ? -21.657 -14.873 34.564 1.00 48.94 86 SER A O 1
ATOM 644 N N . THR A 1 87 ? -21.168 -17.068 34.669 1.00 50.16 87 THR A N 1
ATOM 645 C CA . THR A 1 87 ? -22.364 -17.525 33.955 1.00 50.16 87 THR A CA 1
ATOM 646 C C . THR A 1 87 ? -23.350 -18.027 35.001 1.00 50.16 87 THR A C 1
ATOM 648 O O . THR A 1 87 ? -22.979 -18.816 35.868 1.00 50.16 87 THR A O 1
ATOM 651 N N . LYS A 1 88 ? -24.556 -17.464 34.936 1.00 49.59 88 LYS A N 1
ATOM 652 C CA . LYS A 1 88 ? -25.717 -17.743 35.782 1.00 49.59 88 LYS A CA 1
ATOM 653 C C . LYS A 1 88 ? -26.268 -19.144 35.536 1.00 49.59 88 LYS A C 1
ATOM 655 O O . LYS A 1 88 ? -26.221 -19.570 34.361 1.00 49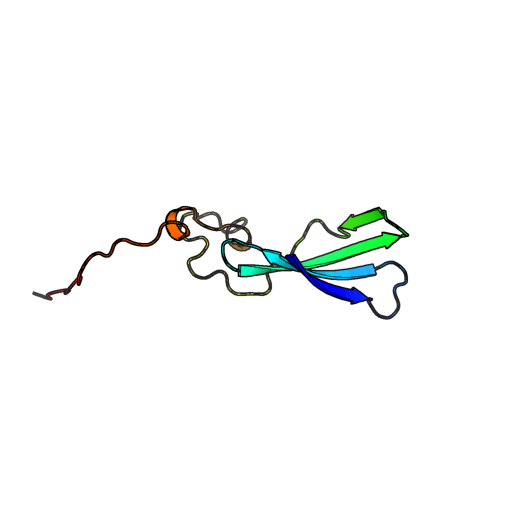.59 88 LYS A O 1
#

Solvent-accessible surface area (backbone atoms only — not comparable to full-atom values): 5649 Å² total; per-residue (Å²): 97,81,76,46,78,41,79,41,89,96,45,97,39,38,30,43,38,33,33,41,42,82,80,85,66,49,32,35,38,38,50,33,37,44,64,92,92,51,73,44,70,70,53,99,67,69,43,65,78,54,88,56,83,74,36,23,71,85,52,87,55,73,87,52,34,78,79,42,66,38,71,76,76,73,52,80,76,77,79,79,79,82,85,77,80,82,78,130

Nearest PDB structures (foldseek):
  3tdg-assembly1_A-2  TM=7.083E-01  e=1.456E+00  Helicobacter pylori
  5ezv-assembly1_A  TM=4.162E-01  e=2.360E-01  Homo sapiens
  7myj-assembly1_A  TM=4.728E-01  e=6.228E-01  Homo sapiens
  5ezv-assembly2_C  TM=4.092E-01  e=7.938E-01  Homo sapiens
  4eaj-assembly1_A  TM=3.830E-01  e=9.523E-01  Rattus norvegicus

Radius of gyration: 18.93 Å; Cα contacts (8 Å, |Δi|>4): 118; chains: 1; bounding box: 44×30×53 Å

Mean predicted aligned error: 9.44 Å

Secondary structure (DSSP, 8-state):
-EEEEEEPTT-SSEEEEEEE-TTT--EEEEEEEEETTEEEESSS-PEE-S--GGGGTT---TTTTTT---GGGGS-------------